Protein AF-A0A5M6CSY5-F1 (afdb_monomer)

Radius of gyration: 22.16 Å; Cα contacts (8 Å, |Δi|>4): 68; chains: 1; bounding box: 65×48×44 Å

Foldseek 3Di:
DDDDDDVVPPDDPDDPPPDPVQWDAFPPPRDIFGHDPVCLCRGQQNPDDDDPQLVVQVVVVPDPDDHHNVVSVVSRVVSVVVVPD

InterPro domains:
  IPR032720 Cysteine-rich CWC [PF14375] (26-73)

pLDDT: mean 81.32, std 17.99, range [40.44, 96.69]

Mean predicted aligned error: 11.08 Å

Structure (mmCIF, N/CA/C/O backbone):
data_AF-A0A5M6CSY5-F1
#
_entry.id   AF-A0A5M6CSY5-F1
#
loop_
_atom_site.group_PDB
_atom_site.id
_atom_site.type_symbol
_atom_site.label_atom_id
_atom_site.label_alt_id
_atom_site.label_comp_id
_atom_site.label_asym_id
_atom_site.label_entity_id
_atom_site.label_seq_id
_atom_site.pdbx_PDB_ins_code
_atom_site.Cartn_x
_atom_site.Cartn_y
_atom_site.Cartn_z
_atom_site.occupancy
_atom_site.B_iso_or_equiv
_atom_site.auth_seq_id
_atom_site.auth_comp_id
_atom_site.auth_asym_id
_atom_site.auth_atom_id
_atom_site.pdbx_PDB_model_num
ATOM 1 N N . MET A 1 1 ? 44.837 -39.251 -28.705 1.00 52.03 1 MET A N 1
ATOM 2 C CA . MET A 1 1 ? 45.180 -37.904 -28.207 1.00 52.03 1 MET A CA 1
ATOM 3 C C . MET A 1 1 ? 44.555 -36.860 -29.125 1.00 52.03 1 MET A C 1
ATOM 5 O O . MET A 1 1 ? 45.193 -36.440 -30.074 1.00 52.03 1 MET A O 1
ATOM 9 N N . LEU A 1 2 ? 43.307 -36.471 -28.869 1.00 40.44 2 LEU A N 1
ATOM 10 C CA . LEU A 1 2 ? 42.770 -35.159 -29.245 1.00 40.44 2 LEU A CA 1
ATOM 11 C C . LEU A 1 2 ? 41.963 -34.674 -28.031 1.00 40.44 2 LEU A C 1
ATOM 13 O O . LEU A 1 2 ? 41.268 -35.497 -27.427 1.00 40.44 2 LEU A O 1
ATOM 17 N N . PRO A 1 3 ? 42.136 -33.419 -27.592 1.00 53.84 3 PRO A N 1
ATOM 18 C CA . PRO A 1 3 ? 41.671 -32.987 -26.289 1.00 53.84 3 PRO A CA 1
ATOM 19 C C . PRO A 1 3 ? 40.157 -32.775 -26.265 1.00 53.84 3 PRO A C 1
ATOM 21 O O . PRO A 1 3 ? 39.532 -32.318 -27.219 1.00 53.84 3 PRO A O 1
ATOM 24 N N . VAL A 1 4 ? 39.610 -33.119 -25.107 1.00 54.00 4 VAL A N 1
ATOM 25 C CA . VAL A 1 4 ? 38.305 -32.731 -24.583 1.00 54.00 4 VAL A CA 1
ATOM 26 C C . VAL A 1 4 ? 38.160 -31.198 -24.626 1.00 54.00 4 VAL A C 1
ATOM 28 O O . VAL A 1 4 ? 39.132 -30.489 -24.383 1.00 54.00 4 VAL A O 1
ATOM 31 N N . ASN A 1 5 ? 36.929 -30.709 -24.812 1.00 58.03 5 ASN A N 1
ATOM 32 C CA . ASN A 1 5 ? 36.466 -29.356 -24.453 1.00 58.03 5 ASN A CA 1
ATOM 33 C C . ASN A 1 5 ? 36.880 -28.159 -25.331 1.00 58.03 5 ASN A C 1
ATOM 35 O O . ASN A 1 5 ? 37.785 -27.415 -24.977 1.00 58.03 5 ASN A O 1
ATOM 39 N N . ILE A 1 6 ? 36.086 -27.853 -26.368 1.00 57.28 6 ILE A N 1
ATOM 40 C CA . ILE A 1 6 ? 35.968 -26.471 -26.896 1.00 57.28 6 ILE A CA 1
ATOM 41 C C . ILE A 1 6 ? 34.509 -26.022 -27.140 1.00 57.28 6 ILE A C 1
ATOM 43 O O . ILE A 1 6 ? 34.242 -24.824 -27.187 1.00 57.28 6 ILE A O 1
ATOM 47 N N . LEU A 1 7 ? 33.518 -26.922 -27.181 1.00 49.69 7 LEU A N 1
ATOM 48 C CA . LEU A 1 7 ? 32.120 -26.536 -27.451 1.00 49.69 7 LEU A CA 1
ATOM 49 C C . LEU A 1 7 ? 31.311 -26.105 -26.204 1.00 49.69 7 LEU A C 1
ATOM 51 O O . LEU A 1 7 ? 30.088 -26.155 -26.218 1.00 49.69 7 LEU A O 1
ATOM 55 N N . LEU A 1 8 ? 31.975 -25.679 -25.124 1.00 52.72 8 LEU A N 1
ATOM 56 C CA . LEU A 1 8 ? 31.340 -25.038 -23.956 1.00 52.72 8 LEU A CA 1
ATOM 57 C C . LEU A 1 8 ? 31.793 -23.580 -23.754 1.00 52.72 8 LEU A C 1
ATOM 59 O O . LEU A 1 8 ? 31.528 -22.997 -22.710 1.00 52.72 8 LEU A O 1
ATOM 63 N N . LEU A 1 9 ? 32.471 -22.975 -24.736 1.00 51.12 9 LEU A N 1
ATOM 64 C CA . LEU A 1 9 ? 32.929 -21.578 -24.652 1.00 51.12 9 LEU A CA 1
ATOM 65 C C . LEU A 1 9 ? 32.039 -20.585 -25.424 1.00 51.12 9 LEU A C 1
ATOM 67 O O . LEU A 1 9 ? 32.374 -19.410 -25.507 1.00 51.12 9 LEU A O 1
ATOM 71 N N . TYR A 1 10 ? 30.909 -21.040 -25.978 1.00 59.56 10 TYR A N 1
ATOM 72 C CA . TYR A 1 10 ? 30.001 -20.227 -26.803 1.00 59.56 10 TYR A CA 1
ATOM 73 C C . TYR A 1 10 ? 28.546 -20.247 -26.307 1.00 59.56 10 TYR A C 1
ATOM 75 O O . TYR A 1 10 ? 27.610 -20.287 -27.099 1.00 59.56 10 TYR A O 1
ATOM 83 N N . LEU A 1 11 ? 28.332 -20.183 -24.991 1.00 54.12 11 LEU A N 1
ATOM 84 C CA . LEU A 1 11 ? 27.099 -19.576 -24.487 1.00 54.12 11 LEU A CA 1
ATOM 85 C C . LEU A 1 11 ? 27.387 -18.083 -24.291 1.00 54.12 11 LEU A C 1
ATOM 87 O O . LEU A 1 11 ? 28.089 -17.741 -23.336 1.00 54.12 11 LEU A O 1
ATOM 91 N N . PRO A 1 12 ? 26.906 -17.180 -25.171 1.00 49.75 12 PRO A N 1
ATOM 92 C CA . PRO A 1 12 ? 26.775 -15.793 -24.769 1.00 49.75 12 PRO A CA 1
ATOM 93 C C . PRO A 1 12 ? 25.897 -15.800 -23.521 1.00 49.75 12 PRO A C 1
ATOM 95 O O . PRO A 1 12 ? 24.861 -16.459 -23.474 1.00 49.75 12 PRO A O 1
ATOM 98 N N . SER A 1 13 ? 26.369 -15.130 -22.482 1.00 54.22 13 SER A N 1
ATOM 99 C CA . SER A 1 13 ? 25.657 -14.867 -21.241 1.00 54.22 13 SER A CA 1
ATOM 100 C C . SER A 1 13 ? 24.388 -14.053 -21.527 1.00 54.22 13 SER A C 1
ATOM 102 O O . SER A 1 13 ? 24.335 -12.848 -21.290 1.00 54.22 13 SER A O 1
ATOM 104 N N . GLU A 1 14 ? 23.374 -14.696 -22.095 1.00 51.31 14 GLU A N 1
ATOM 105 C CA . GLU A 1 14 ? 22.012 -14.203 -22.104 1.00 51.31 14 GLU A CA 1
ATOM 106 C C . GLU A 1 14 ? 21.535 -14.227 -20.646 1.00 51.31 14 GLU A C 1
ATOM 108 O O . GLU A 1 14 ? 21.577 -15.265 -19.992 1.00 51.31 14 GLU A O 1
ATOM 113 N N . GLN A 1 15 ? 21.082 -13.070 -20.155 1.00 52.50 15 GLN A N 1
ATOM 114 C CA . GLN A 1 15 ? 20.488 -12.832 -18.829 1.00 52.50 15 GLN A CA 1
ATOM 115 C C . GLN A 1 15 ? 21.456 -12.471 -17.688 1.00 52.50 15 GLN A C 1
ATOM 117 O O . GLN A 1 15 ? 21.469 -13.090 -16.627 1.00 52.50 15 GLN A O 1
ATOM 122 N N . THR A 1 16 ? 22.141 -11.334 -17.805 1.00 48.91 16 THR A N 1
ATOM 123 C CA . THR A 1 16 ? 22.216 -10.435 -16.643 1.00 48.91 16 THR A CA 1
ATOM 124 C C . THR A 1 16 ? 20.914 -9.630 -16.599 1.00 48.91 16 THR A C 1
ATOM 126 O O . THR A 1 16 ? 20.717 -8.771 -17.461 1.00 48.91 16 THR A O 1
ATOM 129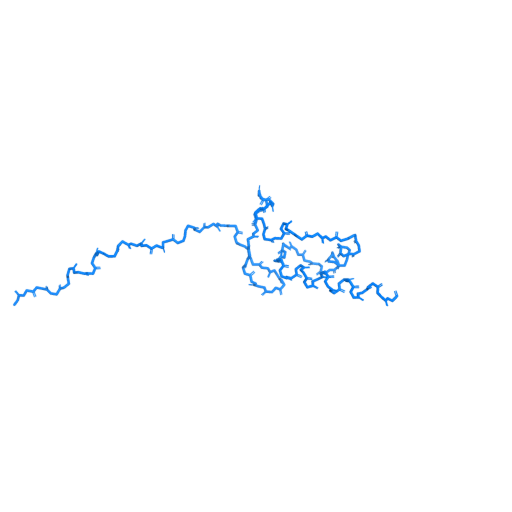 N N . PRO A 1 17 ? 19.990 -9.860 -15.642 1.00 51.97 17 PRO A N 1
ATOM 130 C CA . PRO A 1 17 ? 18.946 -8.882 -15.395 1.00 51.97 17 PRO A CA 1
ATOM 131 C C . PRO A 1 17 ? 19.655 -7.598 -14.973 1.00 51.97 17 PRO A C 1
ATOM 133 O O . PRO A 1 17 ? 20.359 -7.559 -13.964 1.00 51.97 17 PRO A O 1
ATOM 136 N N . MET A 1 18 ? 19.512 -6.566 -15.798 1.00 49.59 18 MET A N 1
ATOM 137 C CA . MET A 1 18 ? 19.854 -5.193 -15.468 1.00 49.59 18 MET A CA 1
ATOM 138 C C . MET A 1 18 ? 19.131 -4.852 -14.161 1.00 49.59 18 MET A C 1
ATOM 140 O O . MET A 1 18 ? 17.926 -4.615 -14.144 1.00 49.59 18 MET A O 1
ATOM 144 N N . GLN A 1 19 ? 19.862 -4.956 -13.051 1.00 53.69 19 GLN A N 1
ATOM 145 C CA . GLN A 1 19 ? 19.364 -4.773 -11.694 1.00 53.69 19 GLN A CA 1
ATOM 146 C C . GLN A 1 19 ? 18.886 -3.329 -11.542 1.00 53.69 19 GLN A C 1
ATOM 148 O O . GLN A 1 19 ? 19.673 -2.416 -11.304 1.00 53.69 19 GLN A O 1
ATOM 153 N N . SER A 1 20 ? 17.583 -3.105 -11.696 1.00 58.22 20 SER A N 1
ATOM 154 C CA . SER A 1 20 ? 16.954 -1.852 -11.303 1.00 58.22 20 SER A CA 1
ATOM 155 C C . SER A 1 20 ? 16.978 -1.781 -9.774 1.00 58.22 20 SER A C 1
ATOM 157 O O . SER A 1 20 ? 16.178 -2.441 -9.113 1.00 58.22 20 SER A O 1
ATOM 159 N N . SER A 1 21 ? 17.882 -0.985 -9.208 1.00 64.50 21 SER A N 1
ATOM 160 C CA . SER A 1 21 ? 18.116 -0.777 -7.766 1.00 64.50 21 SER A CA 1
ATOM 161 C C . SER A 1 21 ? 16.940 -0.159 -6.984 1.00 64.50 21 SER A C 1
ATOM 163 O O . SER A 1 21 ? 17.100 0.290 -5.853 1.00 64.50 21 SER A O 1
ATOM 165 N N . PHE A 1 22 ? 15.736 -0.153 -7.555 1.00 79.00 22 PHE A N 1
ATOM 166 C CA . PHE A 1 22 ? 14.518 0.403 -6.965 1.00 79.00 22 PHE A CA 1
ATOM 167 C C . PHE A 1 22 ? 13.687 -0.644 -6.213 1.00 79.00 22 PHE A C 1
ATOM 169 O O . PHE A 1 22 ? 12.497 -0.443 -5.986 1.00 79.00 22 PHE A O 1
ATOM 176 N N . THR A 1 23 ? 14.271 -1.787 -5.856 1.00 87.56 23 THR A N 1
ATOM 177 C CA . THR A 1 23 ? 13.584 -2.831 -5.091 1.00 87.56 23 THR A CA 1
ATOM 178 C C . THR A 1 23 ? 13.845 -2.672 -3.596 1.00 87.56 23 THR A C 1
ATOM 180 O O . THR A 1 23 ? 14.995 -2.706 -3.164 1.00 87.56 23 THR A O 1
ATOM 183 N N . LYS A 1 24 ? 12.782 -2.554 -2.795 1.00 90.88 24 LYS A N 1
ATOM 184 C CA . LYS A 1 24 ? 12.824 -2.553 -1.323 1.00 90.88 24 LYS A CA 1
ATOM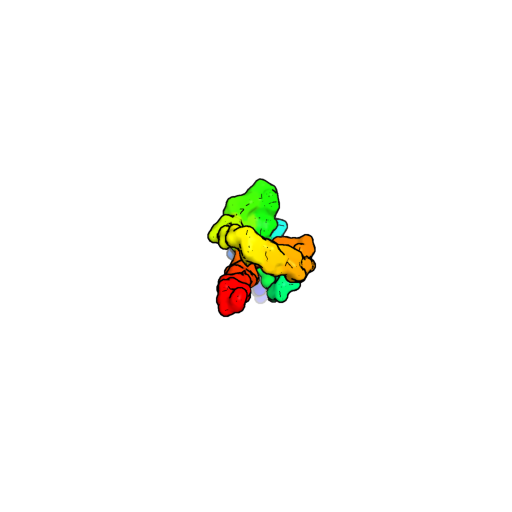 185 C C . LYS A 1 24 ? 12.121 -3.782 -0.753 1.00 90.88 24 LYS A C 1
ATOM 187 O O . LYS A 1 24 ? 11.323 -4.411 -1.444 1.00 90.88 24 LYS A O 1
ATOM 192 N N . GLN A 1 25 ? 12.375 -4.101 0.515 1.00 94.00 25 GLN A N 1
ATOM 193 C CA . GLN A 1 25 ? 11.593 -5.094 1.255 1.00 94.00 25 GLN A CA 1
ATOM 194 C C . GLN A 1 25 ? 10.460 -4.415 2.022 1.00 94.00 25 GLN A C 1
ATOM 196 O O . GLN A 1 25 ? 10.665 -3.405 2.688 1.00 94.00 25 GLN A O 1
ATOM 201 N N . CYS A 1 26 ? 9.255 -4.970 1.929 1.00 94.75 26 CYS A N 1
ATOM 202 C CA . CYS A 1 26 ? 8.109 -4.487 2.689 1.00 94.75 26 CYS A CA 1
ATOM 203 C C . CYS A 1 26 ? 8.271 -4.845 4.181 1.00 94.75 26 CYS A C 1
ATOM 205 O O . CYS A 1 26 ? 8.376 -6.033 4.482 1.00 94.75 26 CYS A O 1
ATOM 207 N N . PRO A 1 27 ? 8.199 -3.893 5.131 1.00 94.75 27 PRO A N 1
ATOM 208 C CA . PRO A 1 27 ? 8.371 -4.178 6.562 1.00 94.75 27 PRO A CA 1
ATOM 209 C C . PRO A 1 27 ? 7.227 -5.001 7.182 1.00 94.75 27 PRO A C 1
ATOM 211 O O . PRO A 1 27 ? 7.353 -5.472 8.304 1.00 94.75 27 PRO A O 1
ATOM 214 N N . ARG A 1 28 ? 6.100 -5.181 6.474 1.00 95.00 28 ARG A N 1
ATOM 215 C CA . ARG A 1 28 ? 4.962 -5.994 6.943 1.00 95.00 28 ARG A CA 1
ATOM 216 C C . ARG A 1 28 ? 5.047 -7.459 6.516 1.00 95.00 28 ARG A C 1
ATOM 218 O O . ARG A 1 28 ? 4.759 -8.341 7.314 1.00 95.00 28 ARG A O 1
ATOM 225 N N . CYS A 1 29 ? 5.373 -7.724 5.251 1.00 95.81 29 CYS A N 1
ATOM 226 C CA . CYS A 1 29 ? 5.351 -9.083 4.688 1.00 95.81 29 CYS A CA 1
ATOM 227 C C . CYS A 1 29 ? 6.719 -9.589 4.221 1.00 95.81 29 CYS A C 1
ATOM 229 O O . CYS A 1 29 ? 6.809 -10.709 3.725 1.00 95.81 29 CYS A O 1
ATOM 231 N N . HIS A 1 30 ? 7.760 -8.759 4.328 1.00 94.38 30 HIS A N 1
ATOM 232 C CA . HIS A 1 30 ? 9.143 -9.038 3.928 1.00 94.38 30 HIS A CA 1
ATOM 233 C C . HIS A 1 30 ? 9.343 -9.379 2.441 1.00 94.38 30 HIS A C 1
ATOM 235 O O . HIS A 1 30 ? 10.417 -9.811 2.033 1.00 94.38 30 HIS A O 1
ATOM 241 N N . LYS A 1 31 ? 8.332 -9.149 1.592 1.00 94.00 31 LYS A N 1
ATOM 242 C CA . LYS A 1 31 ? 8.444 -9.340 0.140 1.00 94.00 31 LYS A CA 1
ATOM 243 C C . LYS A 1 31 ? 9.116 -8.144 -0.530 1.00 94.00 31 LYS A C 1
ATOM 245 O O . LYS A 1 31 ? 8.889 -6.996 -0.138 1.00 94.00 31 LYS A O 1
ATOM 250 N N . GLY A 1 32 ? 9.899 -8.428 -1.570 1.00 92.75 32 GLY A N 1
ATOM 251 C CA . GLY A 1 32 ? 10.481 -7.417 -2.448 1.00 92.75 32 GLY A CA 1
ATOM 252 C C . GLY A 1 32 ? 9.415 -6.703 -3.284 1.00 92.75 32 GLY A C 1
ATOM 253 O O . GLY A 1 32 ? 8.500 -7.347 -3.797 1.00 92.75 32 GLY A O 1
ATOM 254 N N . PHE A 1 33 ? 9.525 -5.384 -3.430 1.00 94.44 33 PHE A N 1
ATOM 255 C CA . PHE A 1 33 ? 8.640 -4.580 -4.274 1.00 94.44 33 PHE A CA 1
ATOM 256 C C . PHE A 1 33 ? 9.359 -3.367 -4.869 1.00 94.44 33 PHE A C 1
ATOM 258 O O . PHE A 1 33 ? 10.371 -2.914 -4.336 1.00 94.44 33 PHE A O 1
ATOM 265 N N . ILE A 1 34 ? 8.817 -2.828 -5.966 1.00 93.06 34 ILE A N 1
ATOM 266 C CA . ILE A 1 34 ? 9.355 -1.626 -6.614 1.00 93.06 34 ILE A CA 1
ATOM 267 C C . ILE A 1 34 ? 8.923 -0.382 -5.830 1.00 93.06 34 ILE A C 1
ATOM 269 O O . ILE A 1 34 ? 7.731 -0.074 -5.732 1.00 93.06 34 ILE A O 1
ATOM 273 N N . CYS A 1 35 ? 9.907 0.345 -5.313 1.00 92.56 35 CYS A N 1
ATOM 274 C CA . CYS A 1 35 ? 9.774 1.626 -4.641 1.00 92.56 35 CYS A CA 1
ATOM 275 C C . CYS A 1 35 ? 10.801 2.597 -5.235 1.00 92.56 35 CYS A C 1
ATOM 277 O O . CYS A 1 35 ? 11.992 2.522 -4.937 1.00 92.56 35 CYS A O 1
ATOM 279 N N . ASN A 1 36 ? 10.331 3.511 -6.082 1.00 90.50 36 ASN A N 1
ATOM 280 C CA . ASN A 1 36 ? 11.149 4.563 -6.668 1.00 90.50 36 ASN A CA 1
ATOM 281 C C . ASN A 1 36 ? 10.616 5.937 -6.228 1.00 90.50 36 ASN A C 1
ATOM 283 O O . ASN A 1 36 ? 9.779 6.514 -6.919 1.00 90.50 36 ASN A O 1
ATOM 287 N N . PRO A 1 37 ? 11.073 6.490 -5.091 1.00 86.00 37 PRO A N 1
ATOM 288 C CA . PRO A 1 37 ? 10.605 7.797 -4.628 1.00 86.00 37 PRO A CA 1
ATOM 289 C C . PRO A 1 37 ? 10.935 8.936 -5.608 1.00 86.00 37 PRO A C 1
ATOM 291 O O . PRO A 1 37 ? 10.224 9.936 -5.631 1.00 86.00 37 PRO A O 1
ATOM 294 N N . SER A 1 38 ? 11.961 8.780 -6.455 1.00 88.75 38 SER A N 1
ATOM 295 C CA . SER A 1 38 ? 12.300 9.739 -7.517 1.00 88.75 38 SER A CA 1
ATOM 296 C C . SER A 1 38 ? 11.345 9.674 -8.716 1.00 88.75 38 SER A C 1
ATOM 298 O O . SER A 1 38 ? 11.259 10.630 -9.479 1.00 88.75 38 SER A O 1
ATOM 300 N N . ASN A 1 39 ? 10.614 8.569 -8.886 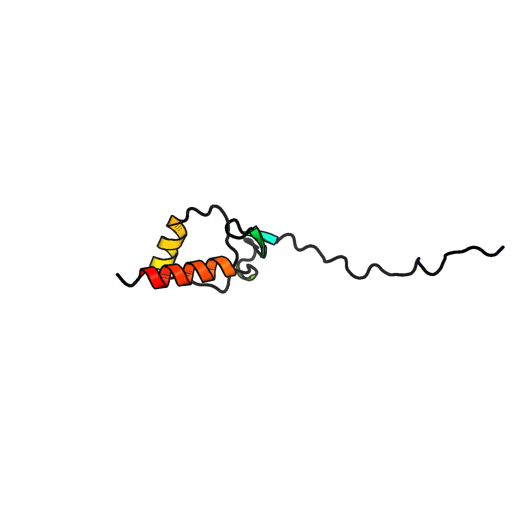1.00 89.38 39 ASN A N 1
ATOM 301 C CA . ASN A 1 39 ? 9.560 8.412 -9.884 1.00 89.38 39 ASN A CA 1
ATOM 302 C C . ASN A 1 39 ? 8.363 7.684 -9.256 1.00 89.38 39 ASN A C 1
ATOM 304 O O . ASN A 1 39 ? 8.185 6.478 -9.439 1.00 89.38 39 ASN A O 1
ATOM 308 N N . ILE A 1 40 ? 7.534 8.435 -8.522 1.00 89.62 40 ILE A N 1
ATOM 309 C CA . ILE A 1 40 ? 6.363 7.909 -7.801 1.00 89.62 40 ILE A CA 1
ATOM 310 C C . ILE A 1 40 ? 5.436 7.103 -8.720 1.00 89.62 40 ILE A C 1
ATOM 312 O O . ILE A 1 40 ? 4.878 6.106 -8.273 1.00 89.62 40 ILE A O 1
ATOM 316 N N . ALA A 1 41 ? 5.301 7.470 -10.000 1.00 90.12 41 ALA A N 1
ATOM 317 C CA . ALA A 1 41 ? 4.470 6.732 -10.953 1.00 90.12 41 ALA A CA 1
ATOM 318 C C . ALA A 1 41 ? 4.961 5.288 -11.175 1.00 90.12 41 ALA A C 1
ATOM 320 O O . ALA A 1 41 ? 4.148 4.391 -11.393 1.00 90.12 41 ALA A O 1
ATOM 321 N N . ALA A 1 42 ? 6.272 5.053 -11.053 1.00 90.06 42 ALA A N 1
ATOM 322 C CA . ALA A 1 42 ? 6.890 3.735 -11.168 1.00 90.06 42 ALA A CA 1
ATOM 323 C C . ALA A 1 42 ? 6.827 2.904 -9.872 1.00 90.06 42 ALA A C 1
ATOM 325 O O . ALA A 1 42 ? 7.175 1.722 -9.890 1.00 90.06 42 ALA A O 1
ATOM 326 N N . CYS A 1 43 ? 6.403 3.478 -8.741 1.00 92.69 43 CYS A N 1
ATOM 327 C CA . CYS A 1 43 ? 6.199 2.706 -7.518 1.00 92.69 43 CYS A CA 1
ATOM 328 C C . CYS A 1 43 ? 5.074 1.691 -7.707 1.00 92.69 43 CYS A C 1
ATOM 330 O O . CYS A 1 43 ? 4.005 2.017 -8.217 1.00 92.69 43 CYS A O 1
ATOM 332 N N . GLN A 1 44 ? 5.247 0.485 -7.165 1.00 91.50 44 GLN A N 1
ATOM 333 C CA . GLN A 1 44 ? 4.187 -0.522 -7.192 1.00 91.50 44 GLN A CA 1
ATOM 334 C C . GLN A 1 44 ? 2.922 -0.055 -6.444 1.00 91.50 44 GLN A C 1
ATOM 336 O O . GLN A 1 44 ? 1.827 -0.517 -6.742 1.00 91.50 44 GLN A O 1
ATOM 341 N N . CYS A 1 45 ? 3.057 0.866 -5.483 1.00 92.94 45 CYS A N 1
ATOM 342 C CA . CYS A 1 45 ? 1.943 1.450 -4.739 1.00 92.94 45 CYS A CA 1
ATOM 343 C C . CYS A 1 45 ? 1.247 2.634 -5.440 1.00 92.94 45 CYS A C 1
ATOM 345 O O . CYS A 1 45 ? 0.272 3.137 -4.898 1.00 92.94 45 CYS A O 1
ATOM 347 N N . SER A 1 46 ? 1.690 3.093 -6.616 1.00 93.06 46 SER A N 1
ATOM 348 C CA . SER A 1 46 ? 1.162 4.322 -7.242 1.00 93.06 46 SER A CA 1
ATOM 349 C C . SER A 1 46 ? -0.326 4.250 -7.612 1.00 93.06 46 SER A C 1
ATOM 351 O O . SER A 1 46 ? -1.018 5.264 -7.607 1.00 93.06 46 SER A O 1
ATOM 353 N N . GLY A 1 47 ? -0.835 3.048 -7.89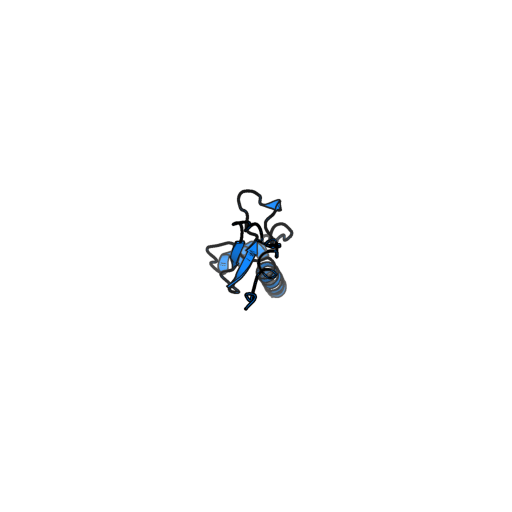2 1.00 91.00 47 GLY A N 1
ATOM 354 C CA . GLY A 1 47 ? -2.220 2.817 -8.311 1.00 91.00 47 GLY A CA 1
ATOM 355 C C . GLY A 1 47 ? -3.242 2.651 -7.182 1.00 91.00 47 GLY A C 1
ATOM 356 O O . GLY A 1 47 ? -4.392 2.331 -7.474 1.00 91.00 47 GLY A O 1
ATOM 357 N N . ILE A 1 48 ? -2.862 2.804 -5.906 1.00 93.94 48 ILE A N 1
ATOM 358 C CA . ILE A 1 48 ? -3.802 2.692 -4.779 1.00 93.94 48 ILE A CA 1
ATOM 359 C C . ILE A 1 48 ? -4.072 4.055 -4.142 1.00 93.94 48 ILE A C 1
ATOM 361 O O . ILE A 1 48 ? -3.173 4.872 -3.968 1.00 93.94 48 ILE A O 1
ATOM 365 N N . SER A 1 49 ? -5.330 4.296 -3.779 1.00 93.62 49 SER A N 1
ATOM 366 C CA . SER A 1 49 ? -5.776 5.517 -3.107 1.00 93.62 49 SER A CA 1
ATOM 367 C C . SER A 1 49 ? -6.533 5.192 -1.824 1.00 93.62 49 SER A C 1
ATOM 369 O O . SER A 1 49 ? -7.260 4.195 -1.748 1.00 93.62 49 SER A O 1
ATOM 371 N N . PHE A 1 50 ? -6.374 6.068 -0.832 1.00 93.38 50 PHE A N 1
ATOM 372 C CA . PHE A 1 50 ? -6.954 5.919 0.498 1.00 93.38 50 PHE A CA 1
ATOM 373 C C . PHE A 1 50 ? -7.842 7.103 0.876 1.00 93.38 50 PHE A C 1
ATOM 375 O O . PHE A 1 50 ? -7.481 8.254 0.608 1.00 93.38 50 PHE A O 1
ATOM 382 N N . THR A 1 51 ? -8.957 6.827 1.554 1.00 95.62 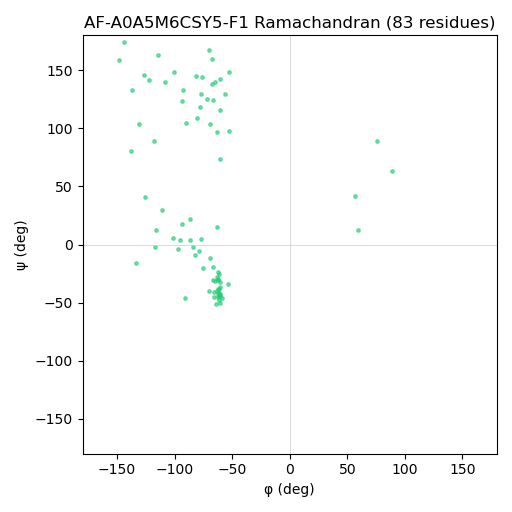51 THR A N 1
ATOM 383 C CA . THR A 1 51 ? -9.766 7.860 2.224 1.00 95.62 51 THR A CA 1
ATOM 384 C C . THR A 1 51 ? -9.034 8.425 3.447 1.00 95.62 51 THR A C 1
ATOM 386 O O . THR A 1 51 ? -8.034 7.873 3.905 1.00 95.62 51 THR A O 1
ATOM 389 N N . GLU A 1 52 ? -9.508 9.540 4.009 1.00 93.69 52 GLU A N 1
ATOM 390 C CA . GLU A 1 52 ? -8.891 10.108 5.217 1.00 93.69 52 GLU A CA 1
ATOM 391 C C . GLU A 1 52 ? -8.958 9.146 6.418 1.00 93.69 52 GLU A C 1
ATOM 393 O O . GLU A 1 52 ? -7.985 9.019 7.164 1.00 93.69 52 GLU A O 1
ATOM 398 N N . ALA A 1 53 ? -10.072 8.422 6.571 1.00 92.69 53 ALA A N 1
ATOM 399 C CA . ALA A 1 53 ? -10.239 7.412 7.614 1.00 92.69 53 ALA A CA 1
ATOM 400 C C . ALA A 1 53 ? -9.232 6.260 7.456 1.00 92.69 53 ALA A C 1
ATOM 402 O O . ALA A 1 53 ? -8.552 5.899 8.416 1.00 92.69 53 ALA A O 1
ATOM 403 N N . GLU A 1 54 ? -9.058 5.751 6.233 1.00 94.62 54 GLU A N 1
ATOM 404 C CA . GLU A 1 54 ? -8.063 4.716 5.923 1.00 94.62 54 GLU A CA 1
ATOM 405 C C . GLU A 1 54 ? -6.630 5.203 6.184 1.00 94.62 54 GLU A C 1
ATOM 407 O O . GLU A 1 54 ? -5.834 4.488 6.789 1.00 94.62 54 GLU A O 1
ATOM 412 N N . LYS A 1 55 ? -6.295 6.443 5.798 1.00 93.12 55 LYS A N 1
ATOM 413 C CA . LYS A 1 55 ? -4.975 7.035 6.087 1.00 93.12 55 LYS A CA 1
ATOM 414 C C . LYS A 1 55 ? -4.715 7.113 7.591 1.00 93.12 55 LYS A C 1
ATOM 416 O O . LYS A 1 55 ? -3.632 6.741 8.036 1.00 93.12 55 LYS A O 1
ATOM 421 N N . LYS A 1 56 ? -5.707 7.551 8.376 1.00 93.31 56 LYS A N 1
ATOM 422 C CA . LYS A 1 56 ? -5.631 7.580 9.846 1.00 93.31 56 LYS A CA 1
ATOM 423 C C . LYS A 1 56 ? -5.443 6.176 10.424 1.00 93.31 56 LYS A C 1
ATOM 425 O O . LYS A 1 56 ? -4.635 6.006 11.331 1.00 93.31 56 LYS A O 1
ATOM 430 N N . PHE A 1 57 ? -6.147 5.175 9.897 1.00 94.06 57 PHE A N 1
ATOM 431 C CA . PHE A 1 57 ? -5.983 3.781 10.308 1.00 94.06 57 PHE A CA 1
ATOM 432 C C . PHE A 1 57 ? -4.562 3.266 10.040 1.00 94.06 57 PHE A C 1
ATOM 434 O O . PHE A 1 57 ? -3.935 2.713 10.941 1.00 94.06 57 PHE A O 1
ATOM 441 N N . ILE A 1 58 ? -4.025 3.499 8.840 1.00 92.81 58 ILE A N 1
ATOM 442 C CA . ILE A 1 58 ? -2.672 3.064 8.461 1.00 92.81 58 ILE A CA 1
ATOM 443 C C . ILE A 1 58 ? -1.607 3.789 9.291 1.00 92.81 58 ILE A C 1
ATOM 445 O O . ILE A 1 58 ? -0.662 3.153 9.752 1.00 92.81 58 ILE A O 1
ATOM 449 N N . ALA A 1 59 ? -1.772 5.091 9.543 1.00 91.88 59 ALA A N 1
ATOM 450 C CA . ALA A 1 59 ? -0.839 5.874 10.355 1.00 91.88 59 ALA A CA 1
ATOM 451 C C . ALA A 1 59 ? -0.709 5.341 11.795 1.00 91.88 59 ALA A C 1
ATOM 453 O O . ALA A 1 59 ? 0.380 5.377 12.365 1.00 91.88 59 ALA A O 1
ATOM 454 N N . LYS A 1 60 ? -1.783 4.776 12.368 1.00 93.44 60 LYS A N 1
ATOM 455 C CA . LYS A 1 60 ? -1.758 4.145 13.702 1.00 93.44 60 LYS A CA 1
ATOM 456 C C . LYS A 1 60 ? -0.900 2.875 13.766 1.00 93.44 60 LYS A C 1
ATOM 458 O O . LYS A 1 60 ? -0.501 2.484 14.855 1.00 93.44 60 LYS A O 1
ATOM 463 N N . GLN A 1 61 ? -0.606 2.240 12.630 1.00 89.62 61 GLN A N 1
ATOM 464 C CA . GLN A 1 61 ? 0.182 1.001 12.571 1.00 89.62 61 GLN A CA 1
ATOM 465 C C . GLN A 1 61 ? 1.701 1.234 12.696 1.00 89.62 61 GLN A C 1
ATOM 467 O O . GLN A 1 61 ? 2.457 0.271 12.779 1.00 89.62 61 GLN A O 1
ATOM 472 N N . ASN A 1 62 ? 2.155 2.496 12.723 1.00 90.44 62 ASN A N 1
ATOM 473 C CA . ASN A 1 62 ? 3.549 2.884 12.975 1.00 90.44 62 ASN A CA 1
ATOM 474 C C . ASN A 1 62 ? 4.583 2.264 12.004 1.00 90.44 62 ASN A C 1
ATOM 476 O O . ASN A 1 62 ? 5.660 1.830 12.416 1.00 90.44 62 ASN A O 1
ATOM 480 N N . TYR A 1 63 ? 4.261 2.208 10.706 1.00 91.69 63 TYR A N 1
ATOM 481 C CA . TYR A 1 63 ? 5.210 1.789 9.668 1.00 91.69 63 TYR A CA 1
ATOM 482 C C . TYR A 1 63 ? 6.203 2.915 9.341 1.00 91.69 63 TYR A C 1
ATOM 484 O O . TYR A 1 63 ? 5.794 4.035 9.045 1.00 91.69 63 TYR A O 1
ATOM 492 N N . HIS A 1 64 ? 7.502 2.600 9.346 1.00 87.50 64 HIS A N 1
ATOM 493 C CA . HIS A 1 64 ? 8.593 3.570 9.131 1.00 87.50 64 HIS A CA 1
ATOM 494 C C . HIS A 1 64 ? 9.119 3.617 7.687 1.00 87.50 64 HIS A C 1
ATOM 496 O O . HIS A 1 64 ? 9.984 4.428 7.371 1.00 87.50 64 HIS A O 1
ATOM 502 N N . ASP A 1 65 ? 8.613 2.756 6.802 1.00 90.81 65 ASP A N 1
ATOM 503 C CA . ASP A 1 65 ? 8.962 2.739 5.376 1.00 90.81 65 ASP A CA 1
ATOM 504 C C . ASP A 1 65 ? 7.727 2.371 4.534 1.00 90.81 65 ASP A C 1
ATOM 506 O O . ASP A 1 65 ? 6.655 2.035 5.047 1.00 90.81 65 ASP A O 1
ATOM 510 N N . CYS A 1 66 ? 7.880 2.445 3.217 1.00 92.62 66 CYS A N 1
ATOM 511 C CA . CYS A 1 66 ? 6.862 2.110 2.239 1.00 92.62 66 CYS A CA 1
ATOM 512 C C . CYS A 1 66 ? 6.422 0.641 2.344 1.00 92.62 66 CYS A C 1
ATOM 514 O O . CYS A 1 66 ? 7.226 -0.274 2.523 1.00 92.62 66 CYS A O 1
ATOM 516 N N . LEU A 1 67 ? 5.124 0.415 2.145 1.00 94.81 67 LEU A N 1
ATOM 517 C CA . LEU A 1 67 ? 4.525 -0.914 2.058 1.00 94.81 67 LEU A CA 1
ATOM 518 C C . LEU A 1 67 ? 4.284 -1.303 0.598 1.00 94.81 67 LEU A C 1
ATOM 520 O O . LEU A 1 67 ? 3.963 -0.458 -0.242 1.00 94.81 67 LEU A O 1
ATOM 524 N N . CYS A 1 68 ? 4.371 -2.599 0.304 1.00 95.69 68 CYS A N 1
ATOM 525 C CA . CYS A 1 68 ? 3.990 -3.112 -1.007 1.00 95.69 68 CYS A CA 1
ATOM 526 C C . CYS A 1 68 ? 2.475 -2.986 -1.240 1.00 95.69 68 CYS A C 1
ATOM 528 O O . CYS A 1 68 ? 1.679 -2.921 -0.296 1.00 95.69 68 CYS A O 1
ATOM 530 N N . ILE A 1 69 ? 2.055 -3.013 -2.509 1.00 95.88 69 ILE A N 1
ATOM 531 C CA . ILE A 1 69 ? 0.642 -2.818 -2.861 1.00 95.88 69 ILE A CA 1
ATOM 532 C C . ILE A 1 69 ? -0.284 -3.892 -2.276 1.00 95.88 69 ILE A C 1
ATOM 534 O O . ILE A 1 69 ? -1.436 -3.602 -1.970 1.00 95.88 69 ILE A O 1
ATOM 538 N N . HIS A 1 70 ? 0.211 -5.115 -2.077 1.00 96.56 70 HIS A N 1
ATOM 539 C CA . HIS A 1 70 ? -0.570 -6.197 -1.473 1.00 96.56 70 HIS A CA 1
ATOM 540 C C . HIS A 1 70 ? -0.953 -5.865 -0.028 1.00 96.56 70 HIS A C 1
ATOM 542 O O . HIS A 1 70 ? -2.132 -5.858 0.312 1.00 96.56 70 HIS A O 1
ATOM 548 N N . CYS A 1 71 ? 0.028 -5.478 0.790 1.00 96.69 71 CYS A N 1
ATOM 549 C CA . CYS A 1 71 ? -0.210 -5.070 2.171 1.00 96.69 71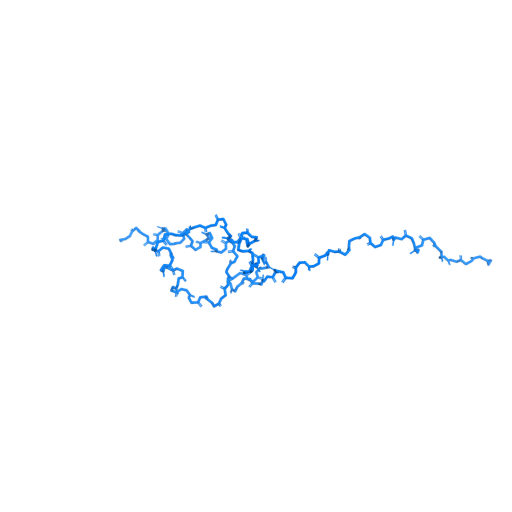 CYS A CA 1
ATOM 550 C C . CYS A 1 71 ? -1.098 -3.827 2.270 1.00 96.69 71 CYS A C 1
ATOM 552 O O . CYS A 1 71 ? -1.947 -3.743 3.152 1.00 96.69 71 CYS A O 1
ATOM 554 N N . LEU A 1 72 ? -0.915 -2.867 1.361 1.00 95.94 72 LEU A N 1
ATOM 555 C CA . LEU A 1 72 ? -1.746 -1.667 1.288 1.00 95.94 72 LEU A CA 1
ATOM 556 C C . LEU A 1 72 ? -3.213 -1.993 0.962 1.00 95.94 72 LEU A C 1
ATOM 558 O O . LEU A 1 72 ? -4.108 -1.407 1.566 1.00 95.94 72 LEU A O 1
ATOM 562 N N . LYS A 1 73 ? -3.471 -2.952 0.063 1.00 96.12 73 LYS A N 1
ATOM 563 C CA . LYS A 1 73 ? -4.829 -3.438 -0.237 1.00 96.12 73 LYS A CA 1
ATOM 564 C C . LYS A 1 73 ? -5.460 -4.149 0.957 1.00 96.12 73 LYS A C 1
ATOM 566 O O . LYS A 1 73 ? -6.599 -3.853 1.284 1.00 96.12 73 LYS A O 1
ATOM 571 N N . GLU A 1 74 ? -4.724 -5.025 1.636 1.00 96.19 74 GLU A N 1
ATOM 572 C CA . GLU A 1 74 ? -5.214 -5.681 2.858 1.00 96.19 74 GLU A CA 1
ATOM 573 C C . GLU A 1 74 ? -5.577 -4.659 3.942 1.00 96.19 74 GLU A C 1
ATOM 575 O O . GLU A 1 74 ? -6.647 -4.733 4.534 1.00 96.19 74 GLU A O 1
ATOM 580 N N . LEU A 1 75 ? -4.709 -3.668 4.178 1.00 95.25 75 LEU A N 1
ATOM 581 C CA . LEU A 1 75 ? -4.973 -2.588 5.133 1.00 95.25 75 LEU A CA 1
ATOM 582 C C . LEU A 1 75 ? -6.216 -1.778 4.768 1.00 95.25 75 LEU A C 1
ATOM 584 O O . LEU A 1 75 ? -6.944 -1.366 5.666 1.00 95.25 75 LEU A O 1
ATOM 588 N N . LYS A 1 76 ? -6.454 -1.555 3.471 1.00 95.12 76 LYS A N 1
ATOM 589 C CA . LYS A 1 76 ? -7.663 -0.887 2.987 1.00 95.12 76 LYS A CA 1
ATOM 590 C C . LYS A 1 76 ? -8.915 -1.668 3.384 1.00 95.12 76 LYS A C 1
ATOM 592 O O . LYS A 1 76 ? -9.800 -1.087 3.994 1.00 95.12 76 LYS A O 1
ATOM 597 N N . GLN A 1 77 ? -8.934 -2.974 3.117 1.00 94.88 77 GLN A N 1
ATOM 598 C CA . GLN A 1 77 ? -10.072 -3.842 3.441 1.00 94.88 77 GLN A CA 1
ATOM 599 C C . GLN A 1 77 ? -10.346 -3.871 4.949 1.00 94.88 77 G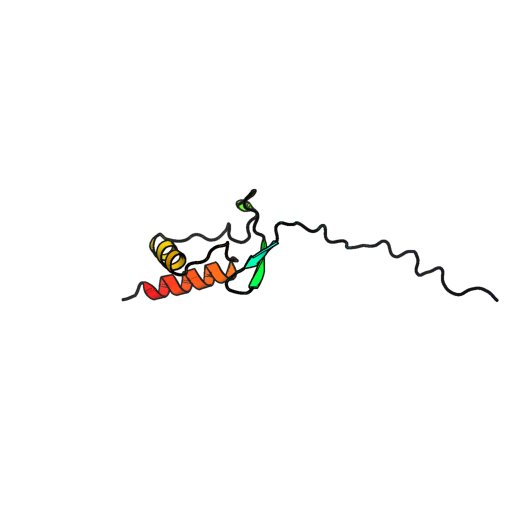LN A C 1
ATOM 601 O O . GLN A 1 77 ? -11.477 -3.660 5.370 1.00 94.88 77 GLN A O 1
ATOM 606 N N . ILE A 1 78 ? -9.298 -4.001 5.770 1.00 94.38 78 ILE A N 1
ATOM 607 C CA . ILE A 1 78 ? -9.439 -3.957 7.234 1.00 94.38 78 ILE A CA 1
ATOM 608 C C . ILE A 1 78 ? -10.010 -2.603 7.685 1.00 94.38 78 ILE A C 1
ATOM 610 O O . ILE A 1 78 ? -10.881 -2.551 8.545 1.00 94.38 78 ILE A O 1
ATOM 614 N N . ALA A 1 79 ? -9.543 -1.489 7.115 1.00 92.25 79 ALA A N 1
ATOM 615 C CA . ALA A 1 79 ? -10.051 -0.161 7.460 1.00 92.25 79 ALA A CA 1
ATOM 616 C C . ALA A 1 79 ? -11.517 0.056 7.040 1.00 92.25 79 ALA A C 1
ATOM 618 O O . ALA A 1 79 ? -12.228 0.815 7.696 1.00 92.25 79 ALA A O 1
ATOM 619 N N . GLU A 1 80 ? -11.962 -0.588 5.960 1.00 90.12 80 GLU A N 1
ATOM 620 C CA . GLU A 1 80 ? -13.356 -0.562 5.505 1.00 90.12 80 GLU A CA 1
ATOM 621 C C . GLU A 1 80 ? -14.274 -1.340 6.460 1.00 90.12 80 GLU A C 1
ATOM 623 O O . GLU A 1 80 ? -15.351 -0.850 6.797 1.00 90.12 80 GLU A O 1
ATOM 628 N N . GLU A 1 81 ? -13.823 -2.491 6.968 1.00 86.62 81 GLU A N 1
ATOM 629 C CA . GLU A 1 81 ? -14.552 -3.297 7.961 1.00 86.62 81 GLU A CA 1
ATOM 630 C C . GLU A 1 81 ? -14.711 -2.571 9.310 1.00 86.62 81 GLU A C 1
ATOM 632 O O . GLU A 1 81 ? -15.727 -2.714 9.983 1.00 86.62 81 GLU A O 1
ATOM 637 N N . GLN A 1 82 ? -13.748 -1.725 9.686 1.00 74.94 82 GLN A N 1
ATOM 638 C CA . GLN A 1 82 ? -13.765 -0.941 10.933 1.00 74.94 82 GLN A CA 1
ATOM 639 C C . GLN A 1 82 ? -14.697 0.288 10.884 1.00 74.94 82 GLN A C 1
ATOM 641 O O . GLN A 1 82 ? -14.714 1.089 11.817 1.00 74.94 82 GLN A O 1
ATOM 646 N N . LYS A 1 83 ? -15.453 0.479 9.794 1.0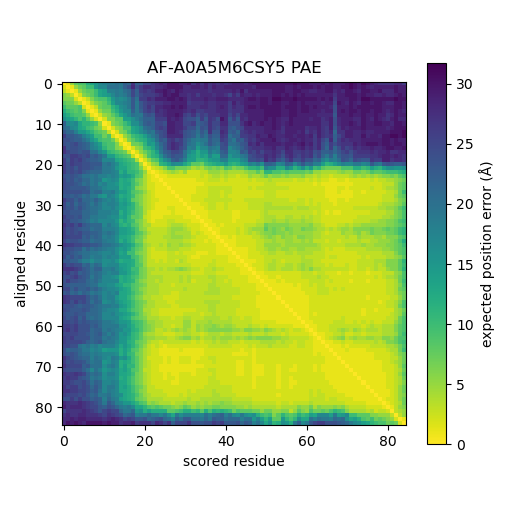0 65.81 83 LYS A N 1
ATOM 647 C CA . LYS A 1 83 ? -16.375 1.613 9.595 1.00 65.81 83 LYS A CA 1
ATOM 648 C C . LYS A 1 83 ? -17.829 1.296 9.990 1.00 65.81 83 LYS A C 1
ATOM 650 O O . LYS A 1 83 ? -18.706 2.121 9.745 1.00 65.81 83 LYS A O 1
ATOM 655 N N . GLY A 1 84 ? -18.079 0.100 10.526 1.00 55.56 84 GLY A N 1
ATOM 656 C CA . GLY A 1 84 ? -19.409 -0.453 10.798 1.00 55.56 84 GLY A CA 1
ATOM 657 C C . GLY A 1 84 ? -19.792 -0.600 12.275 1.00 55.56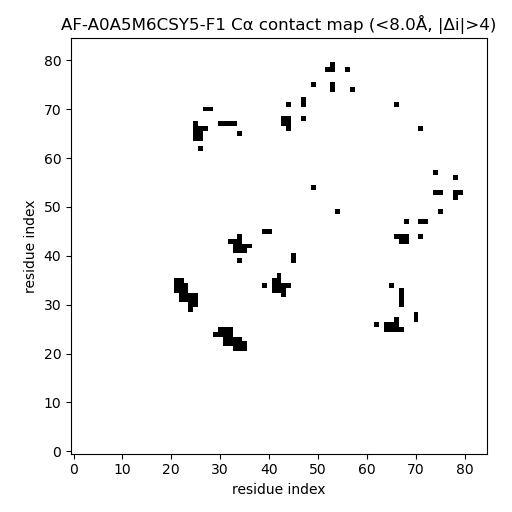 84 GLY A C 1
ATOM 658 O O . GLY A 1 84 ? -20.556 -1.514 12.569 1.00 55.56 84 GLY A O 1
ATOM 659 N N . ASP A 1 85 ? -19.280 0.254 13.167 1.00 44.62 85 ASP A N 1
ATOM 660 C CA . ASP A 1 85 ? -19.759 0.397 14.557 1.00 44.62 85 ASP A CA 1
ATOM 661 C C . ASP A 1 85 ? -20.133 1.860 14.843 1.00 44.62 85 ASP A C 1
ATOM 663 O O . ASP A 1 85 ? -19.300 2.752 14.537 1.00 44.62 85 ASP A O 1
#

Sequence (85 aa):
MLPVNILLLYLPSEQTPMQSSFTKQCPRCHKGFICNPSNIAACQCSGISFTEAEKKFIAKQNYHDCLCIHCLKELKQIAEEQKGD

Secondary structure (DSSP, 8-state):
---S-STTS-----------S-EEE-TTT--EEE--TTSGGGSTTTT----HHHHHHHHTT---SPPPHHHHHHHHHHHHHTT--

Solvent-accessible surface area (backbone atoms only — not comparable to full-atom values): 5638 Å² total; per-residue (Å²): 142,80,85,81,88,71,93,81,77,78,70,77,81,79,79,74,76,81,77,69,88,36,63,43,63,14,88,87,77,66,47,76,36,48,51,32,86,93,43,51,81,70,17,62,46,53,87,65,87,75,54,72,69,40,48,54,53,56,61,74,68,69,72,92,68,72,62,39,46,68,61,51,52,53,52,46,55,56,44,58,65,71,69,77,123

Organism: NCBI:txid2608001